Protein AF-A0A2T3NB52-F1 (afdb_monomer)

Sequence (75 aa):
MEWLLNPWVISIIVVSVVVSNIAALKYTANMKFGYKDKVKYMYDKNKREQELDELIEKQAANDENQELKKLKDQA

Secondary structure (DSSP, 8-state):
-TTTT-HHHHHHHHHHHHHHHHHHHHHHHHHHHHHHHHHHHHHHHHHHHHHHHHHHHHHHHHHHHHHHHHHHHT-

Foldseek 3Di:
DVVCVPPVNVVVVVVVVVVVVVVVVVVVVVVVVVVVVVVVVVVVVVVVVVVVVVVVVVVVVVVVVVVVVVVVVVD

Solvent-accessible surface area (backbone atoms only — not comparable to full-atom values): 4198 Å² total; per-residue (Å²): 114,69,71,69,69,31,72,71,51,46,51,52,53,53,50,49,56,53,50,52,53,50,48,53,52,50,52,62,57,49,58,63,56,62,52,54,54,51,52,52,51,51,54,53,50,53,51,54,51,53,53,49,53,54,50,52,53,52,48,54,55,48,54,52,54,52,50,55,46,56,57,59,78,73,107

InterPro domains:
  IPR021550 Protein of unknown function DUF2897 [PF11446] (3-52)

pLDDT: mean 81.06, std 13.16, range [51.44, 94.5]

Organism: NCBI:txid294936

Mean predicted aligned error: 13.57 Å

Radius of gyration: 32.43 Å; Cα contacts (8 Å, |Δi|>4): 4; chains: 1; bounding box: 56×25×91 Å

Structure (mmCIF, N/CA/C/O backbone):
data_AF-A0A2T3NB52-F1
#
_entry.id   AF-A0A2T3NB52-F1
#
loop_
_atom_site.group_PDB
_atom_site.id
_atom_site.type_symbol
_atom_site.label_atom_id
_atom_site.label_alt_id
_atom_site.label_comp_id
_atom_site.label_asym_id
_atom_site.label_entity_id
_atom_site.label_seq_id
_atom_site.pdbx_PDB_ins_code
_atom_site.Cartn_x
_atom_site.Cartn_y
_atom_site.Cartn_z
_atom_site.occupancy
_atom_site.B_iso_or_equiv
_atom_site.auth_seq_id
_atom_site.auth_comp_id
_atom_site.auth_asym_id
_atom_site.auth_atom_id
_atom_site.pdbx_PDB_model_num
ATOM 1 N N . MET A 1 1 ? 22.100 6.394 -38.358 1.00 61.38 1 MET A N 1
ATOM 2 C CA . MET A 1 1 ? 21.393 5.112 -38.565 1.00 61.38 1 MET A CA 1
ATOM 3 C C . MET A 1 1 ? 22.117 3.944 -37.908 1.00 61.38 1 MET A C 1
ATOM 5 O O . MET A 1 1 ? 21.463 3.147 -37.258 1.00 61.38 1 MET A O 1
ATOM 9 N N . GLU A 1 2 ? 23.446 3.871 -37.987 1.00 73.44 2 GLU A N 1
ATOM 10 C CA . GLU A 1 2 ? 24.229 2.775 -37.386 1.00 73.44 2 GLU A CA 1
ATOM 11 C C . GLU A 1 2 ? 24.160 2.717 -35.851 1.00 73.44 2 GLU A C 1
ATOM 13 O O . GLU A 1 2 ? 24.186 1.640 -35.268 1.00 73.44 2 GLU A O 1
ATOM 18 N N . TRP A 1 3 ? 23.993 3.865 -35.185 1.00 77.62 3 TRP A N 1
ATOM 19 C CA . TRP A 1 3 ? 23.913 3.922 -33.721 1.00 77.62 3 TRP A CA 1
ATOM 20 C C . TRP A 1 3 ? 22.622 3.302 -33.154 1.00 77.62 3 TRP A C 1
ATOM 22 O O . TRP A 1 3 ? 22.662 2.669 -32.105 1.00 77.62 3 TRP A O 1
ATOM 32 N N . LEU A 1 4 ? 21.494 3.446 -33.863 1.00 76.50 4 LEU A N 1
ATOM 33 C CA . LEU A 1 4 ? 20.198 2.861 -33.484 1.00 76.50 4 LEU A CA 1
ATOM 34 C C . LEU A 1 4 ? 20.162 1.351 -33.723 1.00 76.50 4 LEU A C 1
ATOM 36 O O . LEU A 1 4 ? 19.483 0.635 -32.998 1.00 76.50 4 LEU A O 1
ATOM 40 N N . LEU A 1 5 ? 20.900 0.875 -34.730 1.00 80.94 5 LEU A N 1
ATOM 41 C CA . LEU A 1 5 ? 21.002 -0.544 -35.075 1.00 80.94 5 LEU A CA 1
ATOM 42 C C . LEU A 1 5 ? 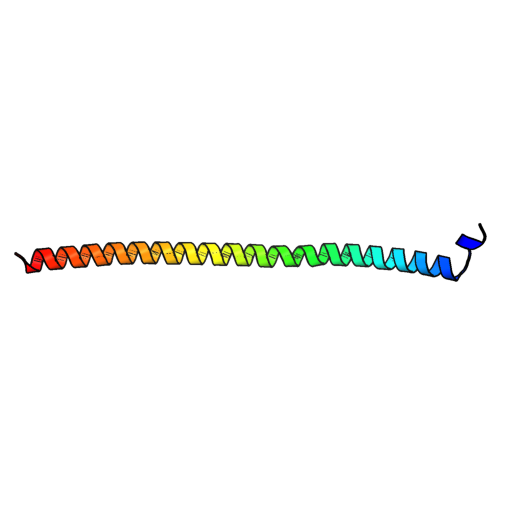22.120 -1.269 -34.311 1.00 80.94 5 LEU A C 1
ATOM 44 O O . LEU A 1 5 ? 22.398 -2.436 -34.576 1.00 80.94 5 LEU A O 1
ATOM 48 N N . ASN A 1 6 ? 22.759 -0.595 -33.355 1.00 89.62 6 ASN A N 1
ATOM 49 C CA . ASN A 1 6 ? 23.758 -1.209 -32.501 1.00 89.62 6 ASN A CA 1
ATOM 50 C C . ASN A 1 6 ? 23.071 -2.216 -31.550 1.00 89.62 6 ASN A C 1
ATOM 52 O O . ASN A 1 6 ? 22.141 -1.823 -30.833 1.00 89.62 6 ASN A O 1
ATOM 56 N N . PRO A 1 7 ? 23.520 -3.489 -31.495 1.00 86.75 7 PRO A N 1
ATOM 57 C CA . PRO A 1 7 ? 22.902 -4.535 -30.673 1.00 86.75 7 PRO A CA 1
ATOM 58 C C . PRO A 1 7 ? 22.689 -4.129 -29.211 1.00 86.75 7 PRO A C 1
ATOM 60 O O . PRO A 1 7 ? 21.687 -4.487 -28.591 1.00 86.75 7 PRO A O 1
ATOM 63 N N . TRP A 1 8 ? 23.615 -3.340 -28.664 1.00 91.31 8 TRP A N 1
ATOM 64 C CA . TRP A 1 8 ? 23.550 -2.881 -27.281 1.00 91.31 8 TRP A CA 1
ATOM 65 C C . TRP A 1 8 ? 22.423 -1.864 -27.049 1.00 91.31 8 TRP A C 1
ATOM 67 O O . TRP A 1 8 ? 21.703 -1.939 -26.054 1.00 91.31 8 TRP A O 1
ATOM 77 N N . VAL A 1 9 ? 22.213 -0.957 -28.006 1.00 90.81 9 VAL A N 1
ATOM 78 C CA . VAL A 1 9 ? 21.192 0.099 -27.936 1.00 90.81 9 VAL A CA 1
ATOM 79 C C . VAL A 1 9 ? 19.788 -0.493 -28.060 1.00 90.81 9 VAL A C 1
ATOM 81 O O . VAL A 1 9 ? 18.896 -0.129 -27.296 1.00 90.81 9 VAL A O 1
ATOM 84 N N . ILE A 1 10 ? 19.604 -1.467 -28.955 1.00 91.88 10 ILE A N 1
ATOM 85 C CA . ILE A 1 10 ? 18.328 -2.177 -29.126 1.00 91.88 10 ILE A CA 1
ATOM 86 C C . ILE A 1 10 ? 17.928 -2.896 -27.831 1.00 91.88 10 ILE A C 1
ATOM 88 O O . ILE A 1 10 ? 16.772 -2.820 -27.418 1.00 91.88 10 ILE A O 1
ATOM 92 N N . SER A 1 11 ? 18.882 -3.547 -27.158 1.00 92.38 11 SER A N 1
ATOM 93 C CA . SER A 1 11 ? 18.625 -4.253 -25.898 1.00 92.38 11 SER A CA 1
ATOM 94 C C . SER A 1 11 ? 18.095 -3.312 -24.811 1.00 92.38 11 SER A C 1
ATOM 96 O O . SER A 1 11 ? 17.078 -3.606 -24.182 1.00 92.38 11 SER A O 1
ATOM 98 N N . ILE A 1 12 ? 18.712 -2.135 -24.650 1.00 91.62 12 ILE A N 1
ATOM 99 C CA . ILE A 1 12 ? 18.264 -1.122 -23.682 1.00 91.62 12 ILE A CA 1
ATOM 100 C C . ILE A 1 12 ? 16.831 -0.679 -23.987 1.00 91.62 12 ILE A C 1
ATOM 102 O O . ILE A 1 12 ? 16.008 -0.634 -23.077 1.00 91.62 12 ILE A O 1
ATOM 106 N N . ILE A 1 13 ? 16.510 -0.413 -25.256 1.00 91.94 13 ILE A N 1
ATOM 10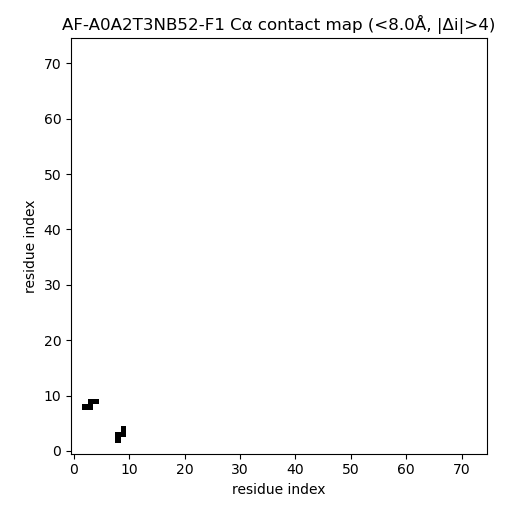7 C CA . ILE A 1 13 ? 15.164 0.012 -25.667 1.00 91.94 13 ILE A CA 1
ATOM 108 C C . ILE A 1 13 ? 14.125 -1.063 -25.322 1.00 91.94 13 ILE A C 1
ATOM 110 O O . ILE A 1 13 ? 13.089 -0.753 -24.732 1.00 91.94 13 ILE A O 1
ATOM 114 N N . VAL A 1 14 ? 14.404 -2.331 -25.636 1.00 93.06 14 VAL A N 1
ATOM 115 C CA . VAL A 1 14 ? 13.497 -3.451 -25.339 1.00 93.06 14 VAL A CA 1
ATOM 116 C C . VAL A 1 14 ? 13.295 -3.608 -23.831 1.00 93.06 14 VAL A C 1
ATOM 118 O O . VAL A 1 14 ? 12.156 -3.704 -23.370 1.00 93.06 14 VAL A O 1
ATOM 121 N N . VAL A 1 15 ? 14.375 -3.571 -23.045 1.00 92.62 15 VAL A N 1
ATOM 122 C CA . VAL A 1 15 ? 14.303 -3.638 -21.577 1.00 92.62 15 VAL A CA 1
ATOM 123 C C . VAL A 1 15 ? 13.507 -2.461 -21.012 1.00 92.62 15 VAL A C 1
ATOM 125 O O . VAL A 1 15 ? 12.656 -2.671 -20.148 1.00 92.62 15 VAL A O 1
ATOM 128 N N . SER A 1 16 ? 13.711 -1.241 -21.518 1.00 90.00 16 SER A N 1
ATOM 129 C CA . SER A 1 16 ? 12.939 -0.065 -21.107 1.00 90.00 16 SER A CA 1
ATOM 130 C C . SER A 1 16 ? 11.444 -0.249 -21.359 1.00 90.00 16 SER A C 1
ATOM 132 O O . SER A 1 16 ? 10.660 -0.021 -20.445 1.00 90.00 16 SER A O 1
ATOM 134 N N . VAL A 1 17 ? 11.034 -0.729 -22.538 1.00 90.12 17 VAL A N 1
ATOM 135 C CA . VAL A 1 17 ? 9.612 -0.968 -22.854 1.00 90.12 17 VAL A CA 1
ATOM 136 C C . VAL A 1 17 ? 8.997 -2.024 -21.926 1.00 90.12 17 VAL A C 1
ATOM 138 O O . VAL A 1 17 ? 7.888 -1.835 -21.421 1.00 90.12 17 VAL A O 1
ATOM 141 N N . VAL A 1 18 ? 9.722 -3.111 -21.644 1.00 89.25 18 VAL A N 1
ATOM 142 C CA . VAL A 1 18 ? 9.256 -4.174 -20.737 1.00 89.25 18 VAL A CA 1
ATOM 143 C C . VAL A 1 18 ? 9.114 -3.654 -19.302 1.00 89.25 18 VAL A C 1
ATOM 145 O O . VAL A 1 18 ? 8.074 -3.859 -18.673 1.00 89.25 18 VAL A O 1
ATOM 148 N N . VAL A 1 19 ? 10.116 -2.933 -18.790 1.00 86.12 19 VAL A N 1
ATOM 149 C CA . VAL A 1 19 ? 10.079 -2.350 -17.440 1.00 86.12 19 VAL A CA 1
ATOM 150 C C . VAL A 1 19 ? 9.004 -1.268 -17.333 1.00 86.12 19 VAL A C 1
ATOM 152 O O . VAL A 1 19 ? 8.315 -1.227 -16.320 1.00 86.12 19 VAL A O 1
ATOM 155 N N . SER A 1 20 ? 8.787 -0.442 -18.360 1.00 82.31 20 SER A N 1
ATOM 156 C CA . SER A 1 20 ? 7.702 0.549 -18.392 1.00 82.31 20 SER A CA 1
ATOM 157 C C . SER A 1 20 ? 6.320 -0.099 -18.302 1.00 82.31 20 SER A C 1
ATOM 159 O O . SER A 1 20 ? 5.455 0.403 -17.584 1.00 82.31 20 SER A O 1
ATOM 161 N N . ASN A 1 21 ? 6.116 -1.242 -18.960 1.00 85.38 21 ASN A N 1
ATOM 162 C CA . ASN A 1 21 ? 4.847 -1.966 -18.899 1.00 85.38 21 ASN A CA 1
ATOM 163 C C . ASN A 1 21 ? 4.626 -2.608 -17.513 1.00 85.38 21 ASN A C 1
ATOM 165 O O . ASN A 1 21 ? 3.555 -2.490 -16.917 1.00 85.38 21 ASN A O 1
ATOM 169 N N . ILE A 1 22 ? 5.675 -3.206 -16.936 1.00 80.38 22 ILE A N 1
ATOM 170 C CA . ILE A 1 22 ? 5.636 -3.739 -15.564 1.00 80.38 22 ILE A CA 1
ATOM 171 C C . ILE A 1 22 ? 5.445 -2.610 -14.543 1.00 80.38 22 ILE A C 1
ATOM 173 O O . ILE A 1 22 ? 4.714 -2.778 -13.570 1.00 80.38 22 ILE A O 1
ATOM 177 N N . ALA A 1 23 ? 6.061 -1.446 -14.752 1.00 72.62 23 ALA A N 1
ATOM 178 C CA . ALA A 1 23 ? 5.911 -0.283 -13.888 1.00 72.62 23 ALA A CA 1
ATOM 179 C C . ALA A 1 23 ? 4.476 0.251 -13.916 1.00 72.62 23 ALA A C 1
ATOM 181 O O . ALA A 1 23 ? 3.945 0.552 -12.852 1.00 72.62 23 ALA A O 1
ATOM 182 N N . ALA A 1 24 ? 3.817 0.285 -15.079 1.00 71.19 24 ALA A N 1
ATOM 183 C CA . ALA A 1 24 ? 2.400 0.632 -15.181 1.00 71.19 24 ALA A CA 1
ATOM 184 C C . ALA A 1 24 ? 1.510 -0.372 -14.424 1.00 71.19 24 ALA A C 1
ATOM 186 O O . ALA A 1 24 ? 0.621 0.035 -13.673 1.00 71.19 24 ALA A O 1
ATOM 187 N N . LEU A 1 25 ? 1.805 -1.674 -14.531 1.00 66.38 25 LEU A N 1
ATOM 188 C CA . LEU A 1 25 ? 1.115 -2.726 -13.774 1.00 66.38 25 LEU A CA 1
ATOM 189 C C . LEU A 1 25 ? 1.369 -2.633 -12.257 1.00 66.38 25 LEU A C 1
ATOM 191 O O . LEU A 1 25 ? 0.460 -2.816 -11.449 1.00 66.38 25 LEU A O 1
ATOM 195 N N . LYS A 1 26 ? 2.591 -2.292 -11.841 1.00 65.75 26 LYS A N 1
ATOM 196 C CA . LYS A 1 26 ? 2.938 -2.080 -10.430 1.00 65.75 26 LYS A CA 1
ATOM 197 C C . LYS A 1 26 ? 2.269 -0.822 -9.883 1.00 65.75 26 LYS A C 1
ATOM 199 O O . LYS A 1 26 ? 1.781 -0.846 -8.757 1.00 65.75 26 LYS A O 1
ATOM 204 N N . TYR A 1 27 ? 2.211 0.250 -10.668 1.00 60.22 27 TYR A N 1
ATOM 205 C CA . TYR A 1 27 ? 1.533 1.483 -10.286 1.00 60.22 27 TYR A CA 1
ATOM 206 C C . TYR A 1 27 ? 0.024 1.240 -10.145 1.00 60.22 27 TYR A C 1
ATOM 208 O O . TYR A 1 27 ? -0.536 1.548 -9.097 1.00 60.22 27 TYR A O 1
ATOM 216 N N . THR A 1 28 ? -0.618 0.556 -11.104 1.00 61.06 28 THR A N 1
ATOM 217 C CA . THR A 1 28 ? -2.053 0.226 -11.002 1.00 61.06 28 THR A CA 1
ATOM 218 C C . THR A 1 28 ? -2.371 -0.793 -9.901 1.00 61.06 28 THR A C 1
ATOM 220 O O . THR A 1 28 ? -3.430 -0.700 -9.285 1.00 61.06 28 THR A O 1
ATOM 223 N N . ALA A 1 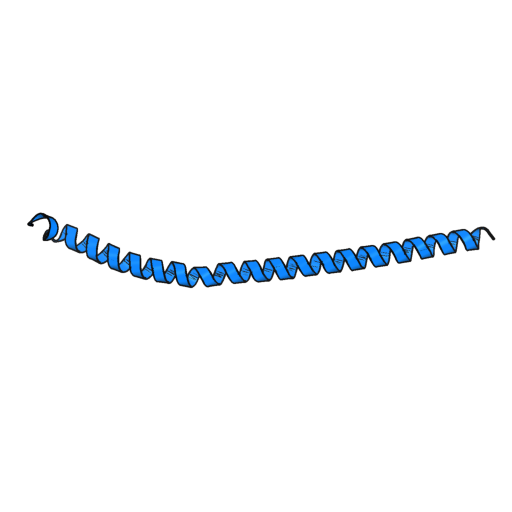29 ? -1.482 -1.746 -9.598 1.00 59.25 29 ALA A N 1
ATOM 224 C CA . ALA A 1 29 ? -1.692 -2.702 -8.506 1.00 59.25 29 ALA A CA 1
ATOM 225 C C . ALA A 1 29 ? -1.478 -2.064 -7.120 1.00 59.25 29 ALA A C 1
ATOM 227 O O . ALA A 1 29 ? -2.196 -2.386 -6.171 1.00 59.25 29 ALA A O 1
ATOM 228 N N . ASN A 1 30 ? -0.538 -1.120 -6.993 1.00 55.25 30 ASN A N 1
ATOM 229 C CA . ASN A 1 30 ? -0.277 -0.413 -5.736 1.00 55.25 30 ASN A CA 1
ATOM 230 C C . ASN A 1 30 ? -1.343 0.662 -5.426 1.00 55.25 30 ASN A C 1
ATOM 232 O O . ASN A 1 30 ? -1.618 0.953 -4.264 1.00 55.25 30 ASN A O 1
ATOM 236 N N . MET A 1 31 ? -2.072 1.159 -6.434 1.00 53.97 31 MET A N 1
ATOM 237 C CA . MET A 1 31 ? -3.238 2.038 -6.224 1.00 53.97 31 MET A CA 1
ATOM 238 C C . MET A 1 31 ? -4.355 1.386 -5.389 1.00 53.97 31 MET A C 1
ATOM 240 O O . MET A 1 31 ? -5.119 2.091 -4.729 1.00 53.97 31 MET A O 1
ATOM 244 N N . LYS A 1 32 ? -4.431 0.047 -5.345 1.00 53.22 32 LYS A N 1
ATOM 245 C CA . LYS A 1 32 ? -5.407 -0.666 -4.506 1.00 53.22 32 LYS A CA 1
ATOM 246 C C . LYS A 1 32 ? -4.988 -0.772 -3.031 1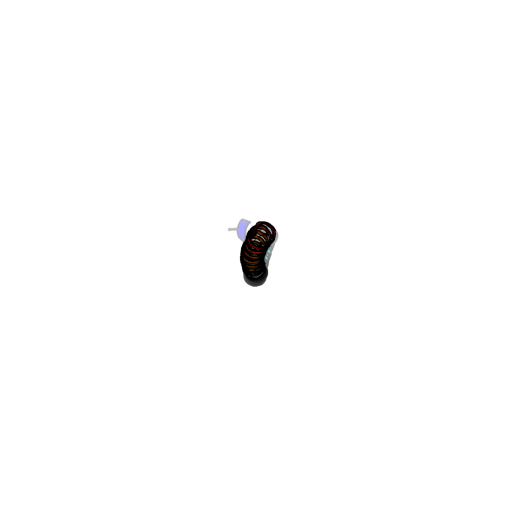.00 53.22 32 LYS A C 1
ATOM 248 O O . LYS A 1 32 ? -5.844 -1.005 -2.180 1.00 53.22 32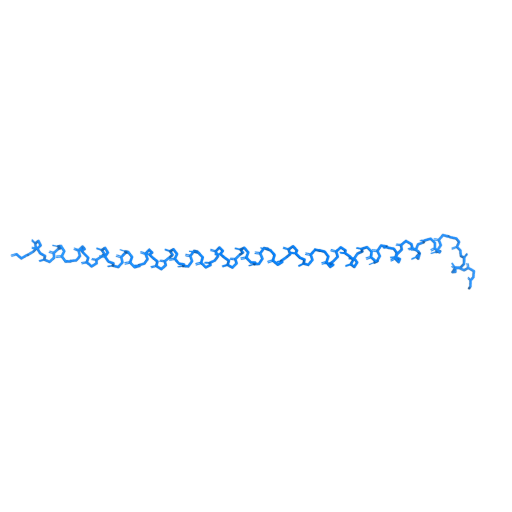 LYS A O 1
ATOM 253 N N . PHE A 1 33 ? -3.707 -0.568 -2.708 1.00 51.44 33 PHE A N 1
ATOM 254 C CA . PHE A 1 33 ? -3.215 -0.589 -1.324 1.00 51.44 33 PHE A CA 1
ATOM 255 C C . PHE A 1 33 ? -3.464 0.741 -0.595 1.00 51.44 33 PHE A C 1
ATOM 257 O O . PHE A 1 33 ? -3.875 0.725 0.563 1.00 51.44 33 PHE A O 1
ATOM 264 N N . GLY A 1 34 ? -3.364 1.884 -1.287 1.00 56.03 34 GLY A N 1
ATOM 265 C CA . GLY A 1 34 ? -3.627 3.204 -0.689 1.00 56.03 34 GLY A CA 1
ATOM 266 C C . GLY A 1 34 ? -5.094 3.468 -0.311 1.00 56.03 34 GLY A C 1
ATOM 267 O O . GLY A 1 34 ? -5.374 4.300 0.552 1.00 56.03 34 GLY A O 1
ATOM 268 N N . TYR A 1 35 ? -6.047 2.753 -0.920 1.00 55.72 35 TYR A N 1
ATOM 269 C CA . TYR A 1 35 ? -7.470 2.857 -0.565 1.00 55.72 35 TYR A CA 1
ATOM 270 C C . TYR A 1 35 ? -7.788 2.127 0.748 1.00 55.72 35 TYR A C 1
ATOM 272 O O . TYR A 1 35 ? -8.634 2.568 1.523 1.00 55.72 35 TYR A O 1
ATOM 280 N N . LYS A 1 36 ? -7.075 1.029 1.027 1.00 58.03 36 LYS A N 1
ATOM 281 C CA . LYS A 1 36 ? -7.301 0.189 2.207 1.00 58.03 36 LYS A CA 1
ATOM 282 C C . LYS A 1 36 ? -6.873 0.897 3.499 1.00 58.03 36 LYS A C 1
ATOM 284 O O . LYS A 1 36 ? -7.589 0.816 4.494 1.00 58.03 36 LYS A O 1
ATOM 289 N N . ASP A 1 37 ? -5.785 1.667 3.451 1.00 61.22 37 ASP A N 1
ATOM 290 C CA . ASP A 1 37 ? -5.363 2.519 4.572 1.00 61.22 37 ASP A CA 1
ATOM 291 C C . ASP A 1 37 ? -6.279 3.727 4.773 1.00 61.22 37 ASP A C 1
ATOM 293 O O . ASP A 1 37 ? -6.579 4.085 5.909 1.00 61.22 37 ASP A O 1
ATOM 297 N N . LYS A 1 38 ? -6.802 4.322 3.693 1.00 61.81 38 LYS A N 1
ATOM 298 C CA . LYS A 1 38 ? -7.756 5.436 3.800 1.00 61.81 38 LYS A CA 1
ATOM 299 C C . LYS A 1 38 ? -9.075 5.008 4.453 1.00 61.81 38 LYS A C 1
ATOM 301 O O . LYS A 1 38 ? -9.588 5.723 5.307 1.00 61.81 38 LYS A O 1
ATOM 306 N N . VAL A 1 39 ? -9.599 3.834 4.094 1.00 69.75 39 VAL A N 1
ATOM 307 C CA . VAL A 1 39 ? -10.816 3.275 4.712 1.00 69.75 39 VAL A CA 1
ATOM 308 C C . VAL A 1 39 ? -10.573 2.924 6.181 1.00 69.75 39 VAL A C 1
ATOM 310 O O . VAL A 1 39 ? -11.400 3.255 7.027 1.00 69.75 39 VAL A O 1
ATOM 313 N N . LYS A 1 40 ? -9.420 2.325 6.506 1.00 72.69 40 LYS A N 1
ATOM 314 C CA . LYS A 1 40 ? -9.046 2.028 7.896 1.00 72.69 40 LYS A CA 1
ATOM 315 C C . LYS A 1 40 ? -8.907 3.303 8.734 1.00 72.69 40 LYS A C 1
ATOM 317 O O . LYS A 1 40 ? -9.405 3.340 9.851 1.00 72.69 40 LYS A O 1
ATOM 322 N N . TYR A 1 41 ? -8.284 4.346 8.184 1.00 76.12 41 TYR A N 1
ATOM 323 C CA . TYR A 1 41 ? -8.139 5.643 8.845 1.00 76.12 41 TYR A CA 1
ATOM 324 C C . TYR A 1 41 ? -9.494 6.305 9.126 1.00 76.12 41 TYR A C 1
ATOM 326 O O . TYR A 1 41 ? -9.715 6.791 10.230 1.00 76.12 41 TYR A O 1
ATOM 334 N N . MET A 1 42 ? -10.414 6.293 8.156 1.00 73.94 4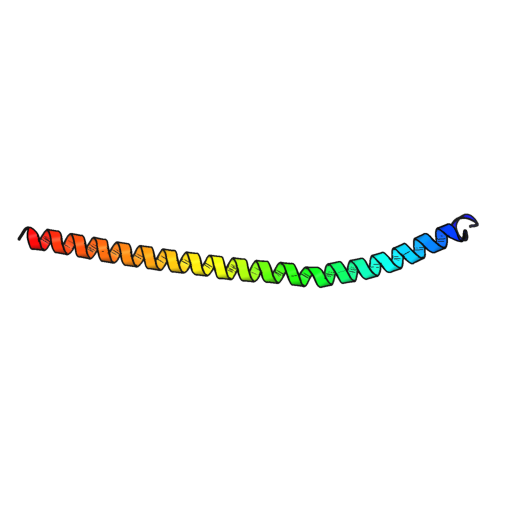2 MET A N 1
ATOM 335 C CA . MET A 1 42 ? -11.757 6.859 8.338 1.00 73.94 42 MET A CA 1
ATOM 336 C C . MET A 1 42 ? -12.579 6.079 9.371 1.00 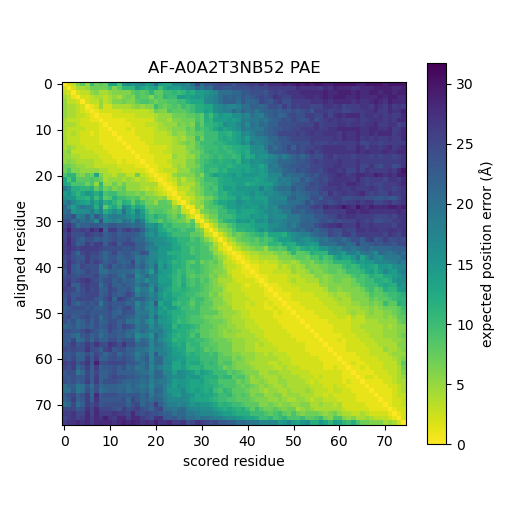73.94 42 MET A C 1
ATOM 338 O O . MET A 1 42 ? -13.235 6.686 10.210 1.00 73.94 42 MET A O 1
ATOM 342 N N . TYR A 1 43 ? -12.510 4.745 9.352 1.00 80.75 43 TYR A N 1
ATOM 343 C CA . TYR A 1 43 ? -13.194 3.906 10.338 1.00 80.75 43 TYR A CA 1
ATOM 344 C C . TYR A 1 43 ? -12.665 4.138 11.762 1.00 80.75 43 TYR A C 1
ATOM 346 O O . TYR A 1 43 ? -13.447 4.310 12.694 1.00 80.75 43 TYR A O 1
ATOM 354 N N . ASP A 1 44 ? -11.342 4.195 11.924 1.00 82.88 44 ASP A N 1
ATOM 355 C CA . ASP A 1 44 ? -10.701 4.445 13.219 1.00 82.88 44 ASP A CA 1
ATOM 356 C C . ASP A 1 44 ? -10.994 5.856 13.747 1.00 82.88 44 ASP A C 1
ATOM 358 O O . ASP A 1 44 ? -11.267 6.040 14.932 1.00 82.88 44 ASP A O 1
ATOM 362 N N . LYS A 1 45 ? -11.007 6.858 12.859 1.00 85.38 45 LYS A N 1
ATOM 363 C CA . LYS A 1 45 ? -11.370 8.231 13.216 1.00 85.38 45 LYS A CA 1
ATOM 364 C C . LYS A 1 45 ? -12.817 8.319 13.713 1.00 85.38 45 LYS A C 1
ATOM 366 O O . LYS A 1 45 ? -13.029 8.844 14.800 1.00 85.38 45 LYS A O 1
ATOM 371 N N . ASN A 1 46 ? -13.777 7.763 12.972 1.00 87.31 46 ASN A N 1
ATOM 372 C CA . ASN A 1 46 ? -15.184 7.780 13.379 1.00 87.31 46 ASN A CA 1
ATOM 373 C C . ASN A 1 46 ? -15.406 7.064 14.715 1.00 87.31 46 ASN A C 1
ATOM 375 O O . ASN A 1 46 ? -16.184 7.536 15.536 1.00 87.31 46 ASN A O 1
ATOM 379 N N . LYS A 1 47 ? -14.710 5.945 14.953 1.00 91.81 47 LYS A N 1
ATOM 380 C CA . LYS A 1 47 ? -14.824 5.220 16.220 1.00 91.81 47 LYS A CA 1
ATOM 381 C C . LYS A 1 47 ? -14.348 6.070 17.403 1.00 91.81 47 LYS A C 1
ATOM 383 O O . LYS A 1 47 ? -15.038 6.134 18.413 1.00 91.81 47 LYS A O 1
ATOM 388 N N . ARG A 1 48 ? -13.212 6.759 17.255 1.00 87.25 48 ARG A N 1
ATOM 389 C CA . ARG A 1 48 ? -12.683 7.649 18.300 1.00 87.25 48 ARG A CA 1
ATOM 390 C C . ARG A 1 48 ? -13.584 8.852 18.566 1.00 87.25 48 ARG A C 1
ATOM 392 O O . ARG A 1 48 ? -13.682 9.274 19.711 1.00 87.25 48 ARG A O 1
ATOM 399 N N . GLU A 1 49 ? -14.225 9.398 17.534 1.00 88.44 49 GLU A N 1
ATOM 400 C CA . GLU A 1 49 ? -15.202 10.485 17.692 1.00 88.44 49 GLU A CA 1
ATOM 401 C C . GLU A 1 49 ? -16.443 10.005 18.462 1.00 88.44 49 GLU A C 1
ATOM 403 O O . 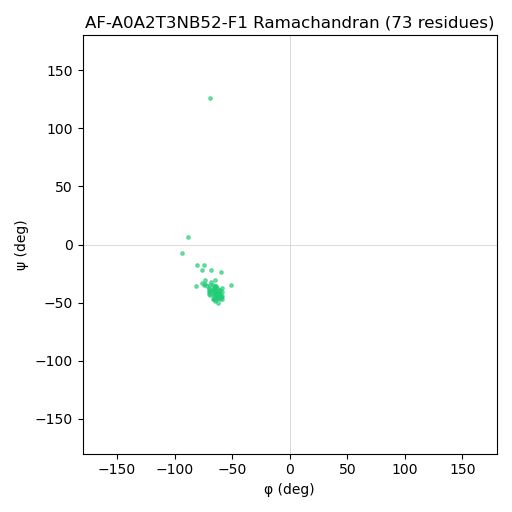GLU A 1 49 ? -16.828 10.645 19.434 1.00 88.44 49 GLU A O 1
ATOM 408 N N . GLN A 1 50 ? -16.987 8.825 18.133 1.00 91.81 50 GLN A N 1
ATOM 409 C CA . GLN A 1 50 ? -18.110 8.239 18.879 1.00 91.81 50 GLN A CA 1
ATOM 410 C C . GLN A 1 50 ? -17.769 7.942 20.347 1.00 91.81 50 GLN A C 1
ATOM 412 O O . GLN A 1 50 ? -18.584 8.198 21.229 1.00 91.81 50 GLN A O 1
ATOM 417 N N . GLU A 1 51 ? -16.572 7.415 20.620 1.00 92.50 51 GLU A N 1
ATOM 418 C CA . GLU A 1 51 ? -16.116 7.165 21.994 1.00 92.50 51 GLU A CA 1
ATOM 419 C C . GLU A 1 51 ? -15.963 8.475 22.784 1.00 92.50 51 GLU A C 1
ATOM 421 O O . GLU A 1 51 ? -16.276 8.511 23.973 1.00 92.50 51 GLU A O 1
ATOM 426 N N . LEU A 1 52 ? -15.522 9.563 22.142 1.00 92.56 52 LEU A N 1
ATOM 427 C CA . LEU A 1 52 ? -15.441 10.880 22.777 1.00 92.56 52 LEU A CA 1
ATOM 428 C C . LEU A 1 52 ? -16.823 11.424 23.138 1.00 92.56 52 LEU A C 1
ATOM 430 O O . LEU A 1 52 ? -17.012 11.877 24.266 1.00 92.56 52 LEU A O 1
ATOM 434 N N . ASP A 1 53 ? -17.776 11.350 22.212 1.00 93.00 53 ASP A N 1
ATOM 435 C CA . ASP A 1 53 ? -19.140 11.830 22.438 1.00 93.00 53 ASP A CA 1
ATOM 436 C C . ASP A 1 53 ? -19.817 11.060 23.585 1.00 93.00 53 ASP A C 1
ATOM 438 O O . ASP A 1 53 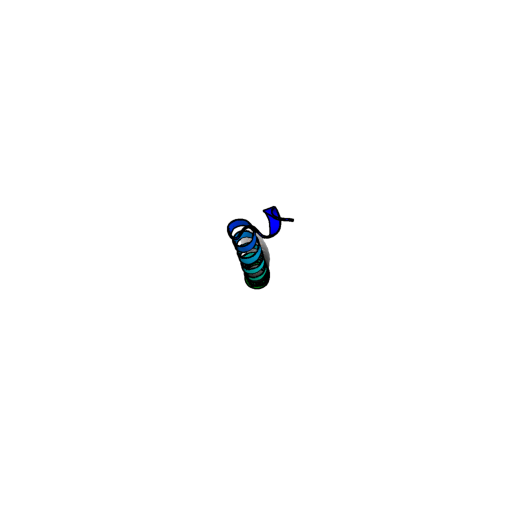? -20.414 11.667 24.476 1.00 93.00 53 ASP A O 1
ATOM 442 N N . GLU A 1 54 ? -19.639 9.734 23.640 1.00 94.50 54 GLU A N 1
ATOM 443 C CA . GLU A 1 54 ? -20.181 8.897 24.719 1.00 94.50 54 GLU A CA 1
ATOM 444 C C . GLU A 1 54 ? -19.544 9.222 26.085 1.00 94.50 54 GLU A C 1
ATOM 446 O O . GLU A 1 54 ? -20.215 9.195 27.122 1.00 94.50 54 GLU A O 1
ATOM 451 N N . LEU A 1 55 ? -18.246 9.545 26.116 1.00 94.44 55 LEU A N 1
ATOM 452 C CA . LEU A 1 55 ? -17.563 9.961 27.344 1.00 94.44 55 LEU A CA 1
ATOM 453 C C . LEU A 1 55 ? -18.033 11.337 27.824 1.00 94.44 55 LEU A C 1
ATOM 455 O O . LEU A 1 55 ? -18.206 11.526 29.028 1.00 94.44 55 LEU A O 1
ATOM 459 N N . ILE A 1 56 ? -18.258 12.275 26.903 1.00 94.50 56 ILE A N 1
ATOM 460 C CA . ILE A 1 56 ? -18.775 13.611 27.220 1.00 94.50 56 ILE A CA 1
ATOM 461 C C . ILE A 1 56 ? -20.189 13.502 27.801 1.00 94.50 56 ILE A C 1
ATOM 463 O O . ILE A 1 56 ? -20.471 14.110 28.833 1.00 94.50 56 ILE A O 1
ATOM 467 N N . GLU A 1 57 ? -21.054 12.681 27.200 1.00 93.81 57 GLU A N 1
ATOM 468 C CA . GLU A 1 57 ? -22.416 12.449 27.692 1.00 93.81 57 GLU A CA 1
ATOM 469 C C . GLU A 1 57 ? -22.418 11.815 29.092 1.00 93.81 57 GLU A C 1
ATOM 471 O O . GLU A 1 57 ? -23.102 12.293 30.001 1.00 93.81 57 GLU A O 1
ATOM 476 N N . LYS A 1 58 ? -21.593 10.782 29.313 1.00 93.56 58 LYS A N 1
ATOM 477 C CA . LYS A 1 58 ? -21.460 10.144 30.633 1.00 93.56 58 LYS A CA 1
ATOM 478 C C . LYS A 1 58 ? -20.914 11.093 31.691 1.00 93.56 58 LYS A C 1
ATOM 480 O O . LYS A 1 58 ? -21.346 11.022 32.842 1.00 93.56 58 LYS A O 1
ATOM 485 N N . GLN A 1 59 ? -19.971 11.955 31.322 1.00 93.69 59 GLN A N 1
ATOM 486 C CA . GLN A 1 59 ? -19.410 12.940 32.238 1.00 93.69 59 GLN A CA 1
ATOM 487 C C . GLN A 1 59 ? -20.467 13.975 32.632 1.00 93.69 59 GLN A C 1
ATOM 489 O O . GLN A 1 59 ? -20.660 14.202 33.823 1.00 93.69 59 GLN A O 1
ATOM 494 N N . ALA A 1 60 ? -21.217 14.511 31.664 1.00 92.88 60 ALA A N 1
ATOM 495 C CA . ALA A 1 60 ? -22.306 15.450 31.926 1.00 92.88 60 ALA A CA 1
ATOM 496 C C . ALA A 1 60 ? -23.383 14.847 32.848 1.00 92.88 60 ALA A C 1
ATOM 498 O O . ALA A 1 60 ? -23.792 15.481 33.820 1.00 92.88 60 ALA A O 1
ATOM 499 N N . ALA A 1 61 ? -23.779 13.593 32.608 1.00 91.81 61 ALA A N 1
ATOM 500 C CA . ALA A 1 61 ? -24.749 12.895 33.452 1.00 91.81 61 ALA A CA 1
ATOM 501 C C . ALA A 1 61 ? -24.221 12.619 34.875 1.00 91.81 61 ALA A C 1
ATOM 503 O O . ALA A 1 61 ? -24.981 12.643 35.847 1.00 91.81 61 ALA A O 1
ATOM 504 N N . ASN A 1 62 ? -22.921 12.339 35.021 1.00 92.88 62 ASN A N 1
ATOM 505 C CA . ASN A 1 62 ? -22.293 12.148 36.328 1.00 92.88 62 ASN A CA 1
ATOM 506 C C . ASN A 1 62 ? -22.220 13.467 37.106 1.00 92.88 62 ASN A C 1
ATOM 508 O O . ASN A 1 62 ? -22.560 13.493 38.287 1.00 92.88 62 ASN A O 1
ATOM 512 N N . ASP A 1 63 ? -21.841 14.557 36.440 1.00 93.38 63 ASP A N 1
ATOM 513 C CA . ASP A 1 63 ? -21.756 15.885 37.046 1.00 93.38 63 ASP A CA 1
ATOM 514 C C . ASP A 1 63 ? -23.139 16.368 37.524 1.00 93.38 63 ASP A C 1
ATOM 516 O O . ASP A 1 63 ? -23.270 16.814 38.666 1.00 93.38 63 ASP A O 1
ATOM 520 N N . GLU A 1 64 ? -24.196 16.159 36.730 1.00 91.69 64 GLU A N 1
ATOM 521 C CA . GLU A 1 64 ? -25.582 16.459 37.123 1.00 91.69 64 GLU A CA 1
ATOM 522 C C . GLU A 1 64 ? -26.035 15.621 38.334 1.00 91.69 64 GLU A C 1
ATOM 524 O O . GLU A 1 64 ? -26.613 16.138 39.293 1.00 91.69 64 GLU A O 1
ATOM 529 N N . ASN A 1 65 ? -25.721 14.322 38.354 1.00 90.25 65 ASN A N 1
ATOM 530 C CA . ASN A 1 65 ? -26.055 13.444 39.480 1.00 90.25 65 ASN A CA 1
ATOM 531 C C . ASN A 1 65 ? -25.299 13.840 40.763 1.00 90.25 65 ASN A C 1
ATOM 533 O O . ASN A 1 65 ? -25.856 13.803 41.864 1.00 90.25 65 ASN A O 1
ATOM 537 N N . GLN A 1 66 ? -24.038 14.260 40.636 1.00 90.69 66 GLN A N 1
ATOM 538 C CA . GLN A 1 66 ? -23.263 14.784 41.758 1.00 90.69 66 GLN A CA 1
ATOM 539 C C . GLN A 1 66 ? -23.831 16.098 42.293 1.00 90.69 66 GLN A C 1
ATOM 541 O O . GLN A 1 66 ? -23.870 16.283 43.511 1.00 90.69 66 GLN A O 1
ATOM 546 N N . GLU A 1 67 ? -24.281 16.997 41.420 1.00 90.38 67 GLU A N 1
ATOM 547 C CA . GLU A 1 67 ? -24.925 18.248 41.823 1.00 90.38 67 GLU A CA 1
ATOM 548 C C . GLU A 1 67 ? -26.245 17.979 42.560 1.00 90.38 67 GLU A C 1
ATOM 550 O O . GLU A 1 67 ? -26.449 18.468 43.673 1.00 90.38 67 GLU A O 1
ATOM 555 N N . LEU A 1 68 ? -27.086 17.096 42.016 1.00 88.44 68 LEU A N 1
ATOM 556 C CA . LEU A 1 68 ? -28.337 16.666 42.645 1.00 88.44 68 LEU A CA 1
ATOM 557 C C . LEU A 1 68 ? -28.125 16.024 44.022 1.00 88.44 68 LEU A C 1
ATOM 559 O O . LEU A 1 68 ? -28.940 16.231 44.922 1.00 88.44 68 LEU A O 1
ATOM 563 N N . LYS A 1 69 ? -27.050 15.247 44.213 1.00 88.62 69 LYS A N 1
ATOM 564 C CA . LYS A 1 69 ? -26.699 14.694 45.531 1.00 88.62 69 LYS A CA 1
ATOM 565 C C . LYS A 1 69 ? -26.327 15.786 46.527 1.00 88.62 69 LYS A C 1
ATOM 567 O O . LYS A 1 69 ? -26.896 15.814 47.610 1.00 88.62 69 LYS A O 1
ATOM 572 N N . LYS A 1 70 ? -25.457 16.724 46.139 1.00 90.62 70 LYS A N 1
ATOM 573 C CA . LYS A 1 70 ? -25.049 17.844 47.006 1.00 90.62 70 LYS A CA 1
ATOM 574 C C . LYS A 1 70 ? -26.242 18.693 47.447 1.00 90.62 70 LYS A C 1
ATOM 576 O O . LYS A 1 70 ? -26.319 19.064 48.612 1.00 90.62 70 LYS A O 1
ATOM 581 N N . LEU A 1 71 ? -27.190 18.948 46.542 1.00 88.00 71 LEU A N 1
ATOM 582 C CA . LEU A 1 71 ? -28.416 19.691 46.853 1.00 88.00 71 LEU A CA 1
ATOM 583 C C . LEU A 1 71 ? -29.319 18.950 47.847 1.00 88.00 71 LEU A C 1
ATOM 585 O O . LEU A 1 71 ? -29.933 19.584 48.700 1.00 88.00 71 LEU A O 1
ATOM 589 N N . LYS A 1 72 ? -29.392 17.618 47.755 1.00 84.94 72 LYS A N 1
ATOM 590 C CA . LYS A 1 72 ? -30.162 16.788 48.694 1.00 84.94 72 LYS A CA 1
ATOM 591 C C . LYS A 1 72 ? -29.494 16.659 50.058 1.00 84.94 72 LYS A C 1
ATOM 593 O O . LYS A 1 72 ? -30.203 16.603 51.049 1.00 84.94 72 LYS A O 1
ATOM 598 N N . ASP A 1 73 ? -28.165 16.626 50.107 1.00 86.19 73 ASP A N 1
ATOM 599 C CA . ASP A 1 73 ? -27.410 16.547 51.363 1.00 86.19 73 ASP A CA 1
ATOM 600 C C . ASP A 1 73 ? -27.410 17.884 52.139 1.00 86.19 73 ASP A C 1
ATOM 602 O O . ASP A 1 73 ? -27.096 17.907 53.328 1.00 86.19 73 ASP A O 1
ATOM 606 N N . GLN A 1 74 ? -27.748 19.002 51.480 1.00 75.88 74 GLN A N 1
ATOM 607 C CA . GLN A 1 74 ? -27.861 20.334 52.094 1.00 75.88 74 GLN A CA 1
ATOM 608 C C . GLN A 1 74 ? -29.279 20.710 52.569 1.00 75.88 74 GLN A C 1
ATOM 610 O O . GLN A 1 74 ? -29.421 21.763 53.195 1.00 75.88 74 GLN A O 1
ATOM 615 N N . ALA A 1 75 ? -30.302 19.905 52.263 1.00 63.41 75 ALA A N 1
ATOM 616 C CA . ALA A 1 75 ? -31.704 20.132 52.639 1.00 63.41 75 ALA A CA 1
ATOM 617 C C . ALA A 1 75 ? -32.109 19.285 53.854 1.00 63.41 75 ALA A C 1
ATOM 619 O O . ALA A 1 75 ? -32.864 19.815 54.701 1.00 63.41 75 ALA A O 1
#